Protein AF-A0A835X3J1-F1 (afdb_monomer_lite)

pLDDT: mean 87.22, std 20.48, range [29.02, 98.62]

Structure (mmCIF, N/CA/C/O backbone):
data_AF-A0A835X3J1-F1
#
_entry.id   AF-A0A835X3J1-F1
#
loop_
_atom_site.group_PDB
_atom_site.id
_atom_site.type_symbol
_atom_site.label_atom_id
_atom_site.label_alt_id
_atom_site.label_comp_id
_atom_site.label_asym_id
_atom_site.label_entity_id
_atom_site.label_seq_id
_atom_site.pdbx_PDB_ins_code
_atom_site.Cartn_x
_atom_site.Cartn_y
_atom_site.Cartn_z
_atom_site.occupancy
_atom_site.B_iso_or_equiv
_atom_site.auth_seq_id
_atom_site.auth_comp_id
_atom_site.auth_asym_id
_atom_site.auth_atom_id
_atom_site.pdbx_PDB_model_num
ATOM 1 N N . MET A 1 1 ? 34.468 -51.144 -50.909 1.00 39.88 1 MET A N 1
ATOM 2 C CA . MET A 1 1 ? 34.520 -50.525 -49.568 1.00 39.88 1 MET A CA 1
ATOM 3 C C . MET A 1 1 ? 35.035 -49.103 -49.750 1.00 39.88 1 MET A C 1
ATOM 5 O O . MET A 1 1 ? 36.221 -48.922 -49.965 1.00 39.88 1 MET A O 1
ATOM 9 N N . CYS A 1 2 ? 34.130 -48.124 -49.817 1.00 29.02 2 CYS A N 1
ATOM 10 C CA . CYS A 1 2 ? 34.450 -46.713 -50.052 1.00 29.02 2 CYS A CA 1
ATOM 11 C C . CYS A 1 2 ? 33.830 -45.917 -48.900 1.00 29.02 2 CYS A C 1
ATOM 13 O O . CYS A 1 2 ? 32.610 -45.913 -48.762 1.00 29.02 2 CYS A O 1
ATOM 15 N N . ILE A 1 3 ? 34.657 -45.318 -48.042 1.00 34.81 3 ILE A N 1
ATOM 16 C CA . ILE A 1 3 ? 34.200 -44.482 -46.925 1.00 34.81 3 ILE A CA 1
ATOM 17 C C . ILE A 1 3 ? 34.429 -43.028 -47.330 1.00 34.81 3 ILE A C 1
ATOM 19 O O . ILE A 1 3 ? 35.566 -42.579 -47.459 1.00 34.81 3 ILE A O 1
ATOM 23 N N . ILE A 1 4 ? 33.336 -42.302 -47.548 1.00 36.41 4 ILE A N 1
ATOM 24 C CA . ILE A 1 4 ? 33.335 -40.865 -47.819 1.00 36.41 4 ILE A CA 1
ATOM 25 C C . ILE A 1 4 ? 33.573 -40.141 -46.484 1.00 36.41 4 ILE A C 1
ATOM 27 O O . ILE A 1 4 ? 32.755 -40.234 -45.572 1.00 36.41 4 ILE A O 1
ATOM 31 N N 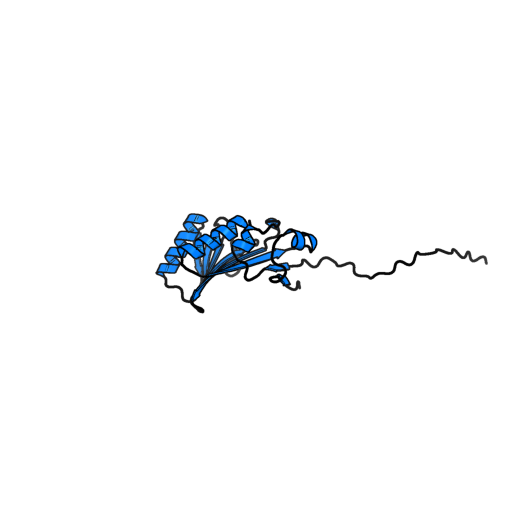. LYS A 1 5 ? 34.693 -39.417 -46.353 1.00 36.09 5 LYS A N 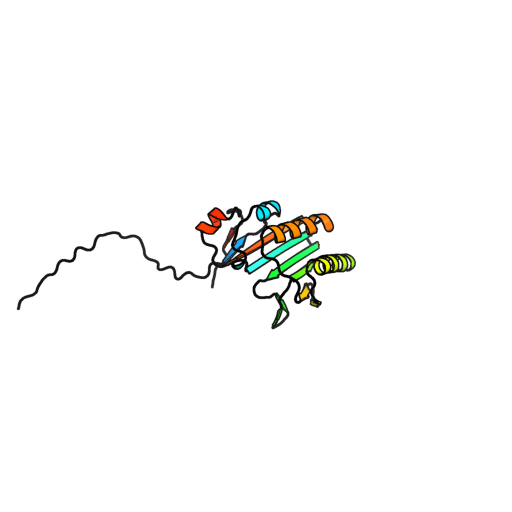1
ATOM 32 C CA . LYS A 1 5 ? 34.931 -38.468 -45.251 1.00 36.09 5 LYS A CA 1
ATOM 33 C C . LYS A 1 5 ? 34.353 -37.106 -45.633 1.00 36.09 5 LYS A C 1
ATOM 35 O O . LYS A 1 5 ? 34.946 -36.395 -46.438 1.00 36.09 5 LYS A O 1
ATOM 40 N N . ILE A 1 6 ? 33.236 -36.723 -45.023 1.00 38.34 6 ILE A N 1
ATOM 41 C CA . ILE A 1 6 ? 32.706 -35.356 -45.099 1.00 38.34 6 ILE A CA 1
ATOM 42 C C . ILE A 1 6 ? 33.327 -34.551 -43.948 1.00 38.34 6 ILE A C 1
ATOM 44 O O . ILE A 1 6 ? 33.132 -34.884 -42.782 1.00 38.34 6 ILE A O 1
ATOM 48 N N . HIS A 1 7 ? 34.102 -33.512 -44.269 1.00 35.41 7 HIS A N 1
ATOM 49 C CA . HIS A 1 7 ? 34.583 -32.524 -43.298 1.00 35.41 7 HIS A CA 1
ATOM 50 C C . HIS A 1 7 ? 33.553 -31.397 -43.174 1.00 35.41 7 HIS A C 1
ATOM 52 O O . HIS A 1 7 ? 33.463 -30.550 -44.059 1.00 35.41 7 HIS A O 1
ATOM 58 N N . TYR A 1 8 ? 32.820 -31.346 -42.062 1.00 31.52 8 TYR A N 1
ATOM 59 C CA . TYR A 1 8 ? 32.113 -30.135 -41.644 1.00 31.52 8 TYR A CA 1
ATOM 60 C C . TYR A 1 8 ? 33.009 -29.341 -40.686 1.00 31.52 8 TYR A C 1
ATOM 62 O O . TYR A 1 8 ? 33.310 -29.793 -39.583 1.00 31.52 8 TYR A O 1
ATOM 70 N N . LYS A 1 9 ? 33.448 -28.151 -41.111 1.00 36.19 9 LYS A N 1
ATOM 71 C CA . LYS A 1 9 ? 34.024 -27.137 -40.216 1.00 36.19 9 LYS A CA 1
ATOM 72 C C . LYS A 1 9 ? 32.876 -26.465 -39.463 1.00 36.19 9 LYS A C 1
ATOM 74 O O . LYS A 1 9 ? 32.104 -25.723 -40.062 1.00 36.19 9 LYS A O 1
ATOM 79 N N . ILE A 1 10 ? 32.782 -26.716 -38.162 1.00 39.28 10 ILE A N 1
ATOM 80 C CA . ILE A 1 10 ? 31.918 -25.969 -37.241 1.00 39.28 10 ILE A CA 1
ATOM 81 C C . ILE A 1 10 ? 32.717 -24.744 -36.761 1.00 39.28 10 ILE A C 1
ATOM 83 O O . ILE A 1 10 ? 33.833 -24.930 -36.266 1.00 39.28 10 ILE A O 1
ATOM 87 N N . PRO A 1 11 ? 32.216 -23.504 -36.909 1.00 33.62 11 PRO A N 1
ATOM 88 C CA . PRO A 1 11 ? 32.871 -22.341 -36.328 1.00 33.62 11 PRO A CA 1
ATOM 89 C C . PRO A 1 11 ? 32.788 -22.404 -34.797 1.00 33.62 11 PRO A C 1
ATOM 91 O O . PRO A 1 11 ? 31.716 -22.527 -34.207 1.00 33.62 11 PRO A O 1
ATOM 94 N N . GLN A 1 12 ? 33.960 -22.336 -34.171 1.00 41.88 12 GLN A N 1
ATOM 95 C CA . GLN A 1 12 ? 34.162 -22.204 -32.733 1.00 41.88 12 GLN A CA 1
ATOM 96 C C . GLN A 1 12 ? 33.688 -20.818 -32.282 1.00 41.88 12 GLN A C 1
ATOM 98 O O . GLN A 1 12 ? 34.451 -19.866 -32.360 1.00 41.88 12 GLN A O 1
ATOM 103 N N . ASN A 1 13 ? 32.446 -20.711 -31.811 1.00 36.75 13 ASN A N 1
ATOM 104 C CA . ASN A 1 13 ? 32.033 -19.654 -30.890 1.00 36.75 13 ASN A CA 1
ATOM 105 C C . ASN A 1 13 ? 31.330 -20.318 -29.708 1.00 36.75 13 ASN A C 1
ATOM 107 O O . ASN A 1 13 ? 30.140 -20.620 -29.714 1.00 36.75 13 ASN A O 1
ATOM 111 N N . PHE A 1 14 ? 32.172 -20.620 -28.731 1.00 37.09 14 PHE A N 1
ATOM 112 C CA . PHE A 1 14 ? 31.884 -21.236 -27.456 1.00 37.09 14 PHE A CA 1
ATOM 113 C C . PHE A 1 14 ? 31.691 -20.113 -26.436 1.00 37.09 14 PHE A C 1
ATOM 115 O O . PHE A 1 14 ? 32.678 -19.552 -25.979 1.00 37.09 14 PHE A O 1
ATOM 122 N N . ILE A 1 15 ? 30.448 -19.788 -26.075 1.00 41.88 15 ILE A N 1
ATOM 123 C CA . ILE A 1 15 ? 30.109 -19.308 -24.728 1.00 41.88 15 ILE A CA 1
ATOM 124 C C . ILE A 1 15 ? 28.802 -20.001 -24.330 1.00 41.88 15 ILE A C 1
ATOM 126 O O . ILE A 1 15 ? 27.816 -19.953 -25.061 1.00 41.88 15 ILE A O 1
ATOM 130 N N . SER A 1 16 ? 28.884 -20.712 -23.202 1.00 36.47 16 SER A N 1
ATOM 131 C CA . SER A 1 16 ? 27.831 -21.307 -22.364 1.00 36.47 16 SER A CA 1
ATOM 132 C C . SER A 1 16 ? 26.386 -20.970 -22.773 1.00 36.47 16 SER A C 1
ATOM 134 O O . SER A 1 16 ? 25.988 -19.814 -22.788 1.00 36.47 16 SER A O 1
ATOM 136 N N . GLY A 1 17 ? 25.515 -21.936 -23.052 1.00 34.94 17 GLY A N 1
ATOM 137 C CA . GLY A 1 17 ? 25.167 -22.959 -22.075 1.00 34.94 17 GLY A CA 1
ATOM 138 C C . GLY A 1 17 ? 24.432 -22.328 -20.892 1.00 34.94 17 GLY A C 1
ATOM 139 O O . GLY A 1 17 ? 25.049 -22.133 -19.858 1.00 34.94 17 GLY A O 1
ATOM 140 N N . ILE A 1 18 ? 23.166 -21.955 -21.088 1.00 38.38 18 ILE A N 1
ATOM 141 C CA . ILE A 1 18 ? 21.985 -22.308 -20.283 1.00 38.38 18 ILE A CA 1
ATOM 142 C C . ILE A 1 18 ? 20.799 -21.745 -21.085 1.00 38.38 18 ILE A C 1
ATOM 144 O O . ILE A 1 18 ? 20.618 -20.534 -21.187 1.00 38.38 18 ILE A O 1
ATOM 148 N N . PHE A 1 19 ? 19.981 -22.621 -21.673 1.00 36.75 19 PHE A N 1
ATOM 149 C CA . PHE A 1 19 ? 18.583 -22.272 -21.911 1.00 36.75 19 PHE A CA 1
ATOM 150 C C . PHE A 1 19 ? 18.000 -22.027 -20.516 1.00 36.75 19 PHE A C 1
ATOM 152 O O . PHE A 1 19 ? 17.692 -22.980 -19.797 1.00 36.75 19 PHE A O 1
ATOM 159 N N . VAL A 1 20 ? 17.948 -20.767 -20.074 1.00 42.09 20 VAL A N 1
ATOM 160 C CA . VAL A 1 20 ? 17.214 -20.426 -18.858 1.00 42.09 20 VAL A CA 1
ATOM 161 C C . VAL A 1 20 ? 15.765 -20.533 -19.298 1.00 42.09 20 VAL A C 1
ATOM 163 O O . VAL A 1 20 ? 15.216 -19.602 -19.876 1.00 42.09 20 VAL A O 1
ATOM 166 N N . LEU A 1 21 ? 15.157 -21.703 -19.090 1.00 37.69 21 LEU A N 1
ATOM 167 C CA . LEU A 1 21 ? 13.722 -21.772 -18.836 1.00 37.69 21 LEU A CA 1
ATOM 168 C C . LEU A 1 21 ? 13.447 -20.644 -17.845 1.00 37.69 21 LEU A C 1
ATOM 170 O O . LEU A 1 21 ? 13.951 -20.717 -16.722 1.00 37.69 21 LEU A O 1
ATOM 174 N N . SER A 1 22 ? 12.794 -19.565 -18.288 1.00 44.81 22 SER A N 1
ATOM 175 C CA . SER A 1 22 ? 12.563 -18.392 -17.454 1.00 44.81 22 SER A CA 1
ATOM 176 C C . SER A 1 22 ? 11.725 -18.844 -16.266 1.00 44.81 22 SER A C 1
ATOM 178 O O . SER A 1 22 ? 10.507 -18.995 -16.354 1.00 44.81 22 SER A O 1
ATOM 180 N N . ARG A 1 23 ? 12.392 -19.140 -15.150 1.00 53.34 23 ARG A N 1
ATOM 181 C CA . ARG A 1 23 ? 11.731 -19.211 -13.858 1.00 53.34 23 ARG A CA 1
ATOM 182 C C . ARG A 1 23 ? 11.095 -17.843 -13.682 1.00 53.34 23 ARG A C 1
ATOM 184 O O . ARG A 1 23 ? 11.821 -16.856 -13.773 1.00 53.34 23 ARG A O 1
ATOM 191 N N . VAL A 1 24 ? 9.779 -17.807 -13.486 1.00 55.69 24 VAL A N 1
ATOM 192 C CA . VAL A 1 24 ? 9.028 -16.578 -13.202 1.00 55.69 24 VAL A CA 1
ATOM 193 C C . VAL A 1 24 ? 9.752 -15.860 -12.069 1.00 55.69 24 VAL A C 1
ATOM 195 O O . VAL A 1 24 ? 9.762 -16.329 -10.925 1.00 55.69 24 VAL A O 1
ATOM 198 N N . SER A 1 25 ? 10.476 -14.796 -12.404 1.00 78.69 25 SER A N 1
ATOM 199 C CA . SER A 1 25 ? 11.364 -14.128 -11.461 1.00 78.69 25 SER A CA 1
ATOM 200 C C . SER A 1 25 ? 10.561 -13.043 -10.772 1.00 78.69 25 SER A C 1
ATOM 202 O O . SER A 1 25 ? 10.111 -12.101 -11.424 1.00 78.69 25 SER A O 1
ATOM 204 N N . ARG A 1 26 ? 10.365 -13.184 -9.461 1.00 89.50 26 ARG A N 1
ATOM 205 C CA . ARG A 1 26 ? 9.703 -12.167 -8.646 1.00 89.50 26 ARG A CA 1
ATOM 206 C C . ARG A 1 26 ? 10.750 -11.287 -7.990 1.00 89.50 26 ARG A C 1
ATOM 208 O O . ARG A 1 26 ? 11.714 -11.784 -7.402 1.00 89.50 26 ARG A O 1
ATOM 215 N N . LEU A 1 27 ? 10.545 -9.984 -8.086 1.00 92.06 27 LEU A N 1
ATOM 216 C CA . LEU A 1 27 ? 11.390 -8.986 -7.448 1.00 92.06 27 LEU A CA 1
ATOM 217 C C . LEU A 1 27 ? 10.535 -8.156 -6.513 1.00 92.06 27 LEU A C 1
ATOM 219 O O . LEU A 1 27 ? 9.419 -7.775 -6.862 1.00 92.06 27 LEU A O 1
ATOM 223 N N . ARG A 1 28 ? 11.072 -7.865 -5.333 1.00 95.44 28 ARG A N 1
ATOM 224 C CA . ARG A 1 28 ? 10.454 -6.932 -4.405 1.00 95.44 28 ARG A CA 1
ATOM 225 C C . ARG A 1 28 ? 11.348 -5.729 -4.216 1.00 95.44 28 ARG A C 1
ATOM 227 O O . ARG A 1 28 ? 12.509 -5.871 -3.848 1.00 95.44 28 ARG A O 1
ATOM 234 N N . TYR A 1 29 ? 10.773 -4.557 -4.408 1.00 96.44 29 TYR A N 1
ATOM 235 C CA . TYR A 1 29 ? 11.338 -3.317 -3.918 1.00 96.44 29 TYR A CA 1
ATOM 236 C C . TYR A 1 29 ? 10.804 -3.060 -2.510 1.00 96.44 29 TYR A C 1
ATOM 238 O O . TYR A 1 29 ? 9.617 -3.264 -2.254 1.00 96.44 29 TYR A O 1
ATOM 246 N N . TRP A 1 30 ? 11.675 -2.677 -1.582 1.00 95.06 30 TRP A N 1
ATOM 247 C CA . TRP A 1 30 ? 11.345 -2.488 -0.163 1.00 95.06 30 TRP A CA 1
ATOM 248 C C . TRP A 1 30 ? 11.852 -1.135 0.331 1.00 95.06 30 TRP A C 1
ATOM 250 O O . TRP A 1 30 ? 12.794 -0.598 -0.243 1.00 95.06 30 TRP A O 1
ATOM 260 N N . GLN A 1 31 ? 11.239 -0.588 1.387 1.00 95.44 31 GLN A N 1
ATOM 261 C CA . GLN A 1 31 ? 11.582 0.736 1.934 1.00 95.44 31 GLN A CA 1
ATOM 262 C C . GLN A 1 31 ? 11.563 1.844 0.874 1.00 95.44 31 GLN A C 1
ATOM 264 O O . GLN A 1 31 ? 12.397 2.752 0.884 1.00 95.44 31 GLN A O 1
ATOM 269 N N . LEU A 1 32 ? 10.650 1.748 -0.092 1.00 97.25 32 LEU A N 1
ATOM 270 C CA . LEU A 1 32 ? 10.452 2.804 -1.075 1.00 97.25 32 LEU A CA 1
ATOM 271 C C . LEU A 1 32 ? 9.823 4.024 -0.391 1.00 97.25 32 LEU A C 1
ATOM 273 O O . LEU A 1 32 ? 8.970 3.877 0.485 1.00 97.25 32 LEU A O 1
ATOM 277 N N . THR A 1 33 ? 10.221 5.223 -0.808 1.00 96.62 33 THR A N 1
ATOM 278 C CA . THR A 1 33 ? 9.543 6.464 -0.404 1.00 96.62 33 THR A CA 1
ATOM 279 C C . THR A 1 33 ? 8.477 6.861 -1.432 1.00 96.62 33 THR A C 1
ATOM 281 O O . THR A 1 33 ? 8.575 6.466 -2.602 1.00 96.62 33 THR A O 1
ATOM 284 N N . PRO A 1 34 ? 7.470 7.671 -1.053 1.00 96.31 34 PRO A N 1
ATOM 285 C CA . PRO A 1 34 ? 6.493 8.194 -2.013 1.00 96.31 34 PRO A CA 1
ATOM 286 C C . PRO A 1 34 ? 7.150 8.946 -3.187 1.00 96.31 34 PRO A C 1
ATOM 288 O O . PRO A 1 34 ? 6.736 8.795 -4.338 1.00 96.31 34 PRO A O 1
ATOM 291 N N . ASP A 1 35 ? 8.232 9.684 -2.923 1.00 96.12 35 ASP A N 1
ATOM 292 C CA . ASP A 1 35 ? 8.996 10.423 -3.938 1.00 96.12 35 ASP A CA 1
ATOM 293 C C . ASP A 1 35 ? 9.718 9.517 -4.941 1.00 96.12 35 ASP A C 1
ATOM 295 O O . ASP A 1 35 ? 9.817 9.850 -6.126 1.00 96.12 35 ASP A O 1
ATOM 299 N N . GLU A 1 36 ? 10.262 8.388 -4.479 1.00 96.69 36 GLU A N 1
ATOM 300 C CA . GLU A 1 36 ? 10.866 7.384 -5.358 1.00 96.69 36 GLU A CA 1
ATOM 301 C C . GLU A 1 36 ? 9.796 6.741 -6.240 1.00 96.69 36 GLU A C 1
ATOM 303 O O . GLU A 1 36 ? 9.991 6.607 -7.448 1.00 96.69 36 GLU A O 1
ATOM 308 N N . LEU A 1 37 ? 8.643 6.396 -5.658 1.00 96.19 37 LEU A N 1
ATOM 309 C CA . LEU A 1 37 ? 7.566 5.738 -6.387 1.00 96.19 37 LEU A CA 1
ATOM 310 C C . LEU A 1 37 ? 6.893 6.670 -7.406 1.00 96.19 37 LEU A C 1
ATOM 312 O O . LEU A 1 37 ? 6.589 6.232 -8.507 1.00 96.19 37 LEU A O 1
ATOM 316 N N . THR A 1 38 ? 6.753 7.965 -7.115 1.00 96.44 38 THR A N 1
ATOM 317 C CA . THR A 1 38 ? 6.211 8.959 -8.069 1.00 96.44 38 THR A CA 1
ATOM 318 C C . THR A 1 38 ? 7.052 9.071 -9.348 1.00 96.44 38 THR A C 1
ATOM 320 O O . THR A 1 38 ? 6.549 9.405 -10.418 1.00 96.44 38 THR A O 1
ATOM 323 N N . LYS A 1 39 ? 8.356 8.785 -9.261 1.00 96.44 39 LYS A N 1
ATOM 324 C CA . LYS A 1 39 ? 9.278 8.799 -10.410 1.00 96.44 39 LYS A CA 1
ATOM 325 C C . LYS A 1 39 ? 9.345 7.447 -11.121 1.00 96.44 39 LYS A C 1
ATOM 327 O O . LYS A 1 39 ? 9.933 7.362 -12.204 1.00 96.44 39 LYS A O 1
ATOM 332 N N . ALA A 1 40 ? 8.788 6.402 -10.512 1.00 96.94 40 ALA A N 1
ATOM 333 C CA . ALA A 1 40 ? 8.883 5.044 -11.006 1.00 96.94 40 ALA A CA 1
ATOM 334 C C . ALA A 1 40 ? 7.996 4.821 -12.235 1.00 96.94 40 ALA A C 1
ATOM 336 O O . ALA A 1 40 ? 6.901 5.365 -12.358 1.00 96.94 40 ALA A O 1
ATOM 337 N N . THR A 1 41 ? 8.467 3.976 -13.145 1.00 96.69 41 THR A N 1
ATOM 338 C CA . THR A 1 41 ? 7.721 3.525 -14.322 1.00 96.69 41 THR A CA 1
ATOM 339 C C . THR A 1 41 ? 7.794 2.007 -14.403 1.00 96.69 41 THR A C 1
ATOM 341 O O . THR A 1 41 ? 8.871 1.422 -14.373 1.00 96.69 41 THR A O 1
ATOM 344 N N . TYR A 1 42 ? 6.641 1.355 -14.485 1.00 96.81 42 TYR A N 1
ATOM 345 C CA . TYR A 1 42 ? 6.528 -0.091 -14.646 1.00 96.81 42 TYR A CA 1
ATOM 346 C C . TYR A 1 42 ? 5.165 -0.437 -15.251 1.00 96.81 42 TYR A C 1
ATOM 348 O O . TYR A 1 42 ? 4.224 0.357 -15.189 1.00 96.81 42 TYR A O 1
ATOM 356 N N . ASP A 1 43 ? 5.047 -1.635 -15.820 1.00 96.81 43 ASP A N 1
ATOM 357 C CA . ASP A 1 43 ? 3.756 -2.166 -16.252 1.00 96.81 43 ASP A CA 1
ATOM 358 C C . ASP A 1 43 ? 2.918 -2.564 -15.029 1.00 96.81 43 ASP A C 1
ATOM 360 O O . ASP A 1 43 ? 3.288 -3.450 -14.255 1.00 96.81 43 ASP A O 1
ATOM 364 N N . VAL A 1 44 ? 1.758 -1.928 -14.863 1.00 97.06 44 VAL A N 1
ATOM 365 C CA . VAL A 1 44 ? 0.823 -2.203 -13.762 1.00 97.06 44 VAL A CA 1
ATOM 366 C C . VAL A 1 44 ? 0.303 -3.644 -13.764 1.00 97.06 44 VAL A C 1
ATOM 368 O O . VAL A 1 44 ? -0.102 -4.153 -12.721 1.00 97.06 44 VAL A O 1
ATOM 371 N N . ASN A 1 45 ? 0.336 -4.333 -14.910 1.00 96.38 45 ASN A N 1
ATOM 372 C CA . ASN A 1 45 ? -0.046 -5.744 -15.017 1.00 96.38 45 ASN A CA 1
ATOM 373 C C . ASN A 1 45 ? 1.004 -6.690 -14.422 1.00 96.38 45 ASN A C 1
ATOM 375 O O . ASN A 1 45 ? 0.710 -7.858 -14.164 1.00 96.38 45 ASN A O 1
ATOM 379 N N . LYS A 1 46 ? 2.220 -6.191 -14.183 1.00 96.12 46 LYS A N 1
ATOM 380 C CA . LYS A 1 46 ? 3.285 -6.936 -13.511 1.00 96.12 46 LYS A CA 1
ATOM 381 C C . LYS A 1 46 ? 3.258 -6.775 -11.995 1.00 96.12 46 LYS A C 1
ATOM 383 O O . LYS A 1 46 ? 3.973 -7.502 -11.314 1.00 96.12 46 LYS A O 1
ATOM 388 N N . VAL A 1 47 ? 2.445 -5.874 -11.443 1.00 97.31 47 VAL A N 1
ATOM 389 C CA . VAL A 1 47 ? 2.320 -5.719 -9.987 1.00 97.31 47 VAL A CA 1
ATOM 390 C C . VAL A 1 47 ? 1.588 -6.920 -9.401 1.00 97.31 47 VAL A C 1
ATOM 392 O O . VAL A 1 47 ? 0.452 -7.206 -9.772 1.00 97.31 47 VAL A O 1
ATOM 395 N N . LEU A 1 48 ? 2.238 -7.606 -8.463 1.00 96.75 48 LEU A N 1
ATOM 396 C CA . LEU A 1 48 ? 1.653 -8.697 -7.689 1.00 96.75 48 LEU A CA 1
ATOM 397 C C . LEU A 1 48 ? 1.068 -8.198 -6.372 1.00 96.75 48 LEU A C 1
ATOM 399 O O . LEU A 1 48 ? -0.043 -8.578 -6.005 1.00 96.75 48 LEU A O 1
ATOM 403 N N . VAL A 1 49 ? 1.834 -7.376 -5.656 1.00 97.12 49 VAL A N 1
ATOM 404 C CA . VAL A 1 49 ? 1.476 -6.844 -4.340 1.00 97.12 49 VAL A CA 1
ATOM 405 C C . VAL A 1 49 ? 2.097 -5.466 -4.186 1.00 97.12 49 VAL A C 1
ATOM 407 O O . VAL A 1 49 ? 3.244 -5.261 -4.581 1.00 97.12 49 VAL A O 1
ATOM 410 N N . TRP A 1 50 ? 1.375 -4.550 -3.557 1.00 98.31 50 TRP A N 1
ATOM 411 C CA . TRP A 1 50 ? 1.996 -3.404 -2.904 1.00 98.31 50 TRP A CA 1
ATOM 412 C C . TRP A 1 50 ? 1.552 -3.317 -1.450 1.00 98.31 50 TRP A C 1
ATOM 414 O O . TRP A 1 50 ? 0.473 -3.785 -1.078 1.00 98.31 50 TRP A O 1
ATOM 424 N N . GLU A 1 51 ? 2.416 -2.720 -0.641 1.00 98.25 51 GLU A N 1
ATOM 425 C CA . GLU A 1 51 ? 2.217 -2.467 0.780 1.00 98.25 51 GLU A CA 1
ATOM 426 C C . GLU A 1 51 ? 2.589 -1.019 1.081 1.00 98.25 51 GLU A C 1
ATOM 428 O O . GLU A 1 51 ? 3.640 -0.546 0.645 1.00 98.25 51 GLU A O 1
ATOM 433 N N . ILE A 1 52 ? 1.754 -0.343 1.864 1.00 98.62 52 ILE A N 1
ATOM 434 C CA . ILE A 1 52 ? 2.065 0.944 2.485 1.00 98.62 52 ILE A CA 1
ATOM 435 C C . ILE A 1 52 ? 2.068 0.726 3.989 1.00 98.62 52 ILE A C 1
ATOM 437 O O . ILE A 1 52 ? 1.002 0.626 4.599 1.00 98.62 52 ILE A O 1
ATOM 441 N N . LYS A 1 53 ? 3.253 0.621 4.589 1.00 98.19 53 LYS A N 1
ATOM 442 C CA . LYS A 1 53 ? 3.402 0.480 6.034 1.00 98.19 53 LYS A CA 1
ATOM 443 C C . LYS A 1 53 ? 3.488 1.856 6.676 1.00 98.19 53 LYS A C 1
ATOM 445 O O . LYS A 1 53 ? 4.434 2.597 6.440 1.00 98.19 53 LYS A O 1
ATOM 450 N N . CYS A 1 54 ? 2.529 2.151 7.536 1.00 98.25 54 CYS A N 1
ATOM 451 C CA . CYS A 1 54 ? 2.388 3.380 8.296 1.00 98.25 54 CYS A CA 1
ATOM 452 C C . CYS A 1 54 ? 2.770 3.133 9.760 1.00 98.25 54 CYS A C 1
ATOM 454 O O . CYS A 1 54 ? 2.053 2.446 10.488 1.00 98.25 54 CYS A O 1
ATOM 456 N N . THR A 1 55 ? 3.899 3.683 10.201 1.00 97.56 55 THR A N 1
ATOM 457 C CA . THR A 1 55 ? 4.430 3.498 11.559 1.00 97.56 55 THR A CA 1
ATOM 458 C C . THR A 1 55 ? 4.292 4.790 12.357 1.00 97.56 55 THR A C 1
ATOM 460 O O . THR A 1 55 ? 4.788 5.836 11.952 1.00 97.56 55 THR A O 1
ATOM 463 N N . LYS A 1 56 ? 3.631 4.726 13.514 1.00 93.69 56 LYS A N 1
ATOM 464 C CA . LYS A 1 56 ? 3.477 5.872 14.426 1.00 93.69 56 LYS A CA 1
ATOM 465 C C . LYS A 1 56 ? 4.526 5.843 15.532 1.00 93.69 56 LYS A C 1
ATOM 467 O O . LYS A 1 56 ? 5.126 6.859 15.870 1.00 93.69 56 LYS A O 1
ATOM 472 N N . LYS A 1 57 ? 4.760 4.649 16.080 1.00 90.12 57 LYS A N 1
ATOM 473 C CA . LYS A 1 57 ? 5.830 4.303 17.031 1.00 90.12 57 LYS A CA 1
ATOM 474 C C . LYS A 1 57 ? 6.288 2.881 16.722 1.00 90.12 57 LYS A C 1
ATOM 476 O O . LYS A 1 57 ? 5.567 2.153 16.052 1.00 90.12 57 LYS A O 1
ATOM 481 N N . GLU A 1 58 ? 7.442 2.453 17.231 1.00 81.88 58 GLU A N 1
ATOM 482 C CA . GLU A 1 58 ? 8.058 1.159 16.869 1.00 81.88 58 GLU A CA 1
ATOM 483 C C . GLU A 1 58 ? 7.081 -0.034 16.844 1.00 81.88 58 GLU A C 1
ATOM 485 O O . GLU A 1 58 ? 7.087 -0.817 15.896 1.00 81.88 58 GLU A O 1
ATOM 490 N N . ALA A 1 59 ? 6.210 -0.151 17.851 1.00 90.25 59 ALA A N 1
ATOM 491 C CA . ALA A 1 59 ? 5.228 -1.232 17.963 1.00 90.25 59 ALA A CA 1
ATOM 492 C C . ALA A 1 59 ? 3.785 -0.820 17.603 1.00 90.25 59 ALA A C 1
ATOM 494 O O . ALA A 1 59 ? 2.879 -1.631 17.778 1.00 90.25 59 ALA A O 1
ATOM 495 N N . GLU A 1 60 ? 3.556 0.406 17.133 1.00 95.88 60 GLU A N 1
ATOM 496 C CA . GLU A 1 60 ? 2.239 0.965 16.797 1.00 95.88 60 GLU A CA 1
ATOM 497 C C . GLU A 1 60 ? 2.219 1.302 15.301 1.00 95.88 60 GLU A C 1
ATOM 499 O O . GLU A 1 60 ? 2.804 2.300 14.865 1.00 95.88 60 GLU A O 1
ATOM 504 N N . PHE A 1 61 ? 1.598 0.433 14.501 1.00 97.31 61 PHE A N 1
ATOM 505 C CA . PHE A 1 61 ? 1.571 0.575 13.046 1.00 97.31 61 PHE A CA 1
ATOM 506 C C . PHE A 1 61 ? 0.303 -0.009 12.426 1.00 97.31 61 PHE A C 1
ATOM 508 O O . PHE A 1 61 ? -0.343 -0.895 12.989 1.00 97.31 61 PHE A O 1
ATOM 515 N N . PHE A 1 62 ? 0.007 0.438 11.211 1.00 98.31 62 PHE A N 1
ATOM 516 C CA . PHE A 1 62 ? -0.883 -0.254 10.290 1.00 98.31 62 PHE A CA 1
ATOM 517 C C . PHE A 1 62 ? -0.226 -0.351 8.914 1.00 98.31 62 PHE A C 1
ATOM 519 O O . PHE A 1 62 ? 0.631 0.455 8.573 1.00 98.31 62 PHE A O 1
ATOM 526 N N . ALA A 1 63 ? -0.576 -1.358 8.127 1.00 98.31 63 ALA A N 1
ATOM 527 C CA . ALA A 1 63 ? -0.049 -1.551 6.787 1.00 98.31 63 ALA A CA 1
ATOM 528 C C . ALA A 1 63 ? -1.194 -1.868 5.835 1.00 98.31 63 ALA A C 1
ATOM 530 O O . ALA A 1 63 ? -1.946 -2.809 6.080 1.00 98.31 63 ALA A O 1
ATOM 531 N N . VAL A 1 64 ? -1.340 -1.066 4.782 1.00 98.62 64 VAL A N 1
ATOM 532 C CA . VAL A 1 64 ? -2.366 -1.237 3.748 1.00 98.62 64 VAL A CA 1
ATOM 533 C C . VAL A 1 64 ? -1.790 -2.077 2.618 1.00 98.62 64 VAL A C 1
ATOM 535 O O . VAL A 1 64 ? -0.696 -1.792 2.139 1.00 98.62 64 VAL A O 1
ATOM 538 N N . PHE A 1 65 ? -2.537 -3.080 2.175 1.00 98.31 65 PHE A N 1
ATOM 539 C CA . PHE A 1 65 ? -2.145 -4.021 1.138 1.00 98.31 65 PHE A CA 1
ATOM 540 C C . PHE A 1 65 ? -3.177 -4.088 0.019 1.00 98.31 65 PHE A C 1
ATOM 542 O O . PHE A 1 65 ? -4.387 -4.061 0.259 1.00 98.31 65 PHE A O 1
ATOM 549 N N . CYS A 1 66 ? -2.679 -4.320 -1.189 1.00 98.12 66 CYS A N 1
ATOM 550 C CA . CYS A 1 66 ? -3.466 -4.792 -2.319 1.00 98.12 66 CYS A CA 1
ATOM 551 C C . CYS A 1 66 ? -2.741 -5.969 -2.969 1.00 98.12 66 CYS A C 1
ATOM 553 O O . CYS A 1 66 ? -1.545 -5.883 -3.256 1.00 98.12 66 CYS A O 1
ATOM 555 N N . TYR A 1 67 ? -3.469 -7.057 -3.208 1.00 97.38 67 TYR A N 1
ATOM 556 C CA . TYR A 1 67 ? -2.944 -8.275 -3.815 1.00 97.38 67 TYR A CA 1
ATOM 557 C C . TYR A 1 67 ? -3.636 -8.494 -5.153 1.00 97.38 67 TYR A C 1
ATOM 559 O O . TYR A 1 67 ? -4.846 -8.677 -5.195 1.00 97.38 67 TYR A O 1
ATOM 567 N N . LYS A 1 68 ? -2.870 -8.551 -6.244 1.00 95.88 68 LYS A N 1
ATOM 568 C CA . LYS A 1 68 ? -3.409 -8.732 -7.602 1.00 95.88 68 LYS A CA 1
ATOM 569 C C . LYS A 1 68 ? -4.221 -10.015 -7.774 1.00 95.88 68 LYS A C 1
ATOM 571 O O . LYS A 1 68 ? -5.148 -10.056 -8.571 1.00 95.88 68 LYS A O 1
ATOM 576 N N . ASN A 1 69 ? -3.856 -11.056 -7.027 1.00 94.69 69 ASN A N 1
ATOM 577 C CA . ASN A 1 69 ? -4.502 -12.369 -7.062 1.00 94.69 69 ASN A CA 1
ATOM 578 C C . ASN A 1 69 ? -5.460 -12.585 -5.871 1.00 94.69 69 ASN A C 1
ATOM 580 O O . ASN A 1 69 ? -5.730 -13.727 -5.492 1.00 94.69 69 ASN A O 1
ATOM 584 N N . GLY A 1 70 ? -5.933 -11.494 -5.267 1.00 95.56 70 GLY A N 1
ATOM 585 C CA . GLY A 1 70 ? -6.844 -11.495 -4.131 1.00 95.56 70 GLY A CA 1
ATOM 586 C C . GLY A 1 70 ? -6.153 -11.646 -2.774 1.00 95.56 70 GLY A C 1
ATOM 587 O O . GLY A 1 70 ? -5.082 -12.241 -2.627 1.00 95.56 70 GLY A O 1
ATOM 588 N N . ILE A 1 71 ? -6.799 -11.097 -1.749 1.00 95.06 71 ILE A N 1
ATOM 589 C CA . ILE A 1 71 ? -6.356 -11.143 -0.358 1.00 95.06 71 ILE A CA 1
ATOM 590 C C . ILE A 1 71 ? -6.836 -12.456 0.277 1.00 95.06 71 ILE A C 1
ATOM 592 O O . ILE A 1 71 ? -8.030 -12.764 0.210 1.00 95.06 71 ILE A O 1
ATOM 596 N N . PRO A 1 72 ? -5.964 -13.224 0.952 1.00 93.50 72 PRO A N 1
ATOM 597 C CA . PRO A 1 72 ? -6.387 -14.404 1.697 1.00 93.50 72 PRO A CA 1
ATOM 598 C C . PRO A 1 72 ? -7.335 -14.055 2.855 1.00 93.50 72 PRO A C 1
ATOM 600 O O . PRO A 1 72 ? -6.952 -13.388 3.819 1.00 93.50 72 PRO A O 1
ATOM 603 N N . LEU A 1 73 ? -8.557 -14.586 2.803 1.00 91.69 73 LEU A N 1
ATOM 604 C CA . LEU A 1 73 ? -9.567 -14.515 3.857 1.00 91.69 73 LEU A CA 1
ATOM 605 C C . LEU A 1 73 ? -9.964 -15.941 4.270 1.00 91.69 73 LEU A C 1
ATOM 607 O O . LEU A 1 73 ? -10.949 -16.513 3.810 1.00 91.69 73 LEU A O 1
ATOM 611 N N . GLY A 1 74 ? -9.165 -16.549 5.152 1.00 88.62 74 GLY A N 1
ATOM 612 C CA . GLY A 1 74 ? -9.338 -17.961 5.514 1.00 88.62 74 GLY A CA 1
ATOM 613 C C . GLY A 1 74 ? -8.910 -18.893 4.379 1.00 88.62 74 GLY A C 1
ATOM 614 O O . GLY A 1 74 ? -7.752 -18.854 3.979 1.00 88.62 74 GLY A O 1
ATOM 615 N N . TYR A 1 75 ? -9.828 -19.734 3.893 1.00 90.19 75 TYR A N 1
ATOM 616 C CA . TYR A 1 75 ? -9.578 -20.682 2.794 1.00 90.19 75 TYR A CA 1
ATOM 617 C C . TYR A 1 75 ? -9.945 -20.130 1.409 1.00 90.19 75 TYR A C 1
ATOM 619 O O . TYR A 1 75 ? -9.797 -20.831 0.412 1.00 90.19 75 TYR A O 1
ATOM 627 N N . THR A 1 76 ? -10.439 -18.894 1.345 1.00 93.44 76 THR A N 1
ATOM 628 C CA . THR A 1 76 ? -10.827 -18.212 0.106 1.00 93.44 76 THR A CA 1
ATOM 629 C C . THR A 1 76 ? -9.988 -16.959 -0.096 1.00 93.44 76 THR A C 1
ATOM 631 O O . THR A 1 76 ? -9.457 -16.405 0.868 1.00 93.44 76 THR A O 1
ATOM 634 N N . THR A 1 77 ? -9.901 -16.482 -1.332 1.00 95.50 77 THR A N 1
ATOM 635 C CA . THR A 1 77 ? -9.385 -15.147 -1.650 1.00 95.50 77 THR A CA 1
ATOM 636 C C . THR A 1 77 ? -10.541 -14.200 -1.949 1.00 95.50 77 THR A C 1
ATOM 638 O O . THR A 1 77 ? -11.606 -14.629 -2.396 1.00 95.50 77 THR A O 1
ATOM 641 N N . VAL A 1 78 ? -10.345 -12.920 -1.652 1.00 96.38 78 VAL A N 1
ATOM 642 C CA . VAL A 1 78 ? -11.296 -11.847 -1.958 1.00 96.38 78 VAL A CA 1
ATOM 643 C C . VAL A 1 78 ? -10.572 -10.693 -2.635 1.00 96.38 78 VAL A C 1
ATOM 645 O O . VAL A 1 78 ? -9.441 -10.383 -2.264 1.00 96.38 78 VAL A O 1
ATOM 648 N N . ASP A 1 79 ? -11.227 -10.054 -3.595 1.00 97.69 79 ASP A N 1
ATOM 649 C CA . ASP A 1 79 ? -10.707 -8.849 -4.243 1.00 97.69 79 ASP A CA 1
ATOM 650 C C . ASP A 1 79 ? -10.900 -7.628 -3.332 1.00 97.69 79 ASP A C 1
ATOM 652 O O . ASP A 1 79 ? -11.816 -7.588 -2.498 1.00 97.69 79 ASP A O 1
ATOM 656 N N . GLY A 1 80 ? -10.049 -6.621 -3.507 1.00 97.88 80 GLY A N 1
ATOM 657 C CA . GLY A 1 80 ? -10.069 -5.363 -2.770 1.00 97.88 80 GLY A CA 1
ATOM 658 C C . GLY A 1 80 ? -8.771 -5.079 -2.019 1.00 97.88 80 GLY A C 1
ATOM 659 O O . GLY A 1 80 ? -7.713 -5.641 -2.305 1.00 97.88 80 GLY A O 1
ATOM 660 N N . ILE A 1 81 ? -8.856 -4.181 -1.037 1.00 98.38 81 ILE A N 1
ATOM 661 C CA . ILE A 1 81 ? -7.742 -3.831 -0.153 1.00 98.38 81 ILE A CA 1
ATOM 662 C C . ILE A 1 81 ? -7.989 -4.348 1.261 1.00 98.38 81 ILE A C 1
ATOM 664 O O . ILE A 1 81 ? -9.124 -4.482 1.723 1.00 98.38 81 ILE A O 1
ATOM 668 N N . ALA A 1 82 ? -6.904 -4.628 1.969 1.00 98.25 82 ALA A N 1
ATOM 669 C CA . ALA A 1 82 ? -6.934 -4.921 3.392 1.00 98.25 82 ALA A CA 1
ATOM 670 C C . ALA A 1 82 ? -5.886 -4.078 4.097 1.00 98.25 82 ALA A C 1
ATOM 672 O O . ALA A 1 82 ? -4.885 -3.701 3.494 1.00 98.25 82 ALA A O 1
ATOM 673 N N . TYR A 1 83 ? -6.082 -3.819 5.381 1.00 98.25 83 TYR A N 1
ATOM 674 C CA . TYR A 1 83 ? -5.013 -3.304 6.212 1.00 98.25 83 TYR A CA 1
ATOM 675 C C . TYR A 1 83 ? -4.866 -4.120 7.483 1.00 98.25 83 TYR A C 1
ATOM 677 O O . TYR A 1 83 ? -5.835 -4.603 8.073 1.00 98.25 83 TYR A O 1
ATOM 685 N N . TYR A 1 84 ? -3.614 -4.344 7.855 1.00 97.50 84 TYR A N 1
ATOM 686 C CA . TYR A 1 84 ? -3.237 -5.091 9.046 1.00 97.50 84 TYR A CA 1
ATOM 687 C C . TYR A 1 84 ? -2.723 -4.078 10.051 1.00 97.50 84 TYR A C 1
ATOM 689 O O . TYR A 1 84 ? -2.071 -3.114 9.658 1.00 97.50 84 TYR A O 1
ATOM 697 N N . TYR A 1 85 ? -3.002 -4.268 11.331 1.00 97.75 85 TYR A N 1
ATOM 698 C CA . TYR A 1 85 ? -2.615 -3.297 12.348 1.00 97.75 85 TYR A CA 1
ATOM 699 C C . TYR A 1 85 ? -2.044 -3.976 13.583 1.00 97.75 85 TYR A C 1
ATOM 701 O O . TYR A 1 85 ? -2.251 -5.164 13.828 1.00 97.75 85 TYR A O 1
ATOM 709 N N . ASN A 1 86 ? -1.301 -3.201 14.362 1.00 97.69 86 ASN A N 1
ATOM 710 C CA . ASN A 1 86 ? -0.734 -3.628 15.625 1.00 97.69 86 ASN A CA 1
ATOM 711 C C . ASN A 1 86 ? -0.763 -2.465 16.617 1.00 97.69 86 ASN A C 1
ATOM 713 O O . ASN A 1 86 ? -0.231 -1.396 16.324 1.00 97.69 86 ASN A O 1
ATOM 717 N N . ASN A 1 87 ? -1.365 -2.691 17.789 1.00 95.75 87 ASN A N 1
ATOM 718 C CA . ASN A 1 87 ? -1.465 -1.723 18.890 1.00 95.75 87 ASN A CA 1
ATOM 719 C C . ASN A 1 87 ? -2.062 -0.349 18.518 1.00 95.75 87 ASN A C 1
ATOM 721 O O . ASN A 1 87 ? -1.758 0.643 19.175 1.00 95.75 87 ASN A O 1
ATOM 725 N N . ILE A 1 88 ? -2.912 -0.284 17.491 1.00 95.94 88 ILE A N 1
ATOM 726 C CA . ILE A 1 88 ? -3.635 0.938 17.117 1.00 95.94 88 ILE A CA 1
ATOM 727 C C . ILE A 1 88 ? -4.932 1.028 17.945 1.00 95.94 88 ILE A C 1
ATOM 729 O O . ILE A 1 88 ? -5.658 0.032 18.016 1.00 95.94 88 ILE A O 1
ATOM 733 N N . PRO A 1 89 ? -5.242 2.178 18.575 1.00 94.62 89 PRO A N 1
ATOM 734 C CA . PRO A 1 89 ? -6.505 2.380 19.282 1.00 94.62 89 PRO A CA 1
ATOM 735 C C . PRO A 1 89 ? -7.732 2.243 18.367 1.00 94.62 89 PRO A C 1
ATOM 737 O O . PRO A 1 89 ? -7.704 2.683 17.223 1.00 94.62 89 PRO A O 1
ATOM 740 N N . GLU A 1 90 ? -8.841 1.723 18.896 1.00 94.81 90 GLU A N 1
ATOM 741 C CA . GLU A 1 90 ? -10.077 1.464 18.132 1.00 94.81 90 GLU A CA 1
ATOM 742 C C . GLU A 1 90 ? -10.610 2.700 17.388 1.00 94.81 90 GLU A C 1
ATOM 744 O O . GLU A 1 90 ? -10.903 2.625 16.200 1.00 94.81 90 GLU A O 1
ATOM 749 N N . HIS A 1 91 ? -10.625 3.869 18.036 1.00 96.19 91 HIS A N 1
ATOM 750 C CA . HIS A 1 91 ? -11.064 5.110 17.387 1.00 96.19 91 HIS A CA 1
ATOM 751 C C . HIS A 1 91 ? -10.205 5.495 16.167 1.00 96.19 91 HIS A C 1
ATOM 753 O O . HIS A 1 91 ? -10.726 6.034 15.196 1.00 96.19 91 HIS A O 1
ATOM 759 N N . GLU A 1 92 ? -8.901 5.195 16.180 1.00 96.19 92 GLU A N 1
ATOM 760 C CA . GLU A 1 92 ? -8.031 5.427 15.022 1.00 96.19 92 GLU A CA 1
ATOM 761 C C . GLU A 1 92 ? -8.287 4.384 13.925 1.00 96.19 92 GLU A C 1
ATOM 763 O O . GLU A 1 92 ? -8.246 4.719 12.743 1.00 96.19 92 GLU A O 1
ATOM 768 N N . LEU A 1 93 ? -8.613 3.135 14.287 1.00 97.12 93 LEU A N 1
ATOM 769 C CA . LEU A 1 93 ? -9.025 2.110 13.319 1.00 97.12 93 LEU A CA 1
ATOM 770 C C . LEU A 1 93 ? -10.303 2.513 12.578 1.00 97.12 93 LEU A C 1
ATOM 772 O O . LEU A 1 93 ? -10.369 2.345 11.358 1.00 97.12 93 LEU A O 1
ATOM 776 N N . ASP A 1 94 ? -11.281 3.083 13.281 1.00 97.44 94 ASP A N 1
ATOM 777 C CA . ASP A 1 94 ? -12.509 3.602 12.674 1.00 97.44 94 ASP A CA 1
ATOM 778 C C . ASP A 1 94 ? -12.209 4.727 11.676 1.00 97.44 94 ASP A C 1
ATOM 780 O O . ASP 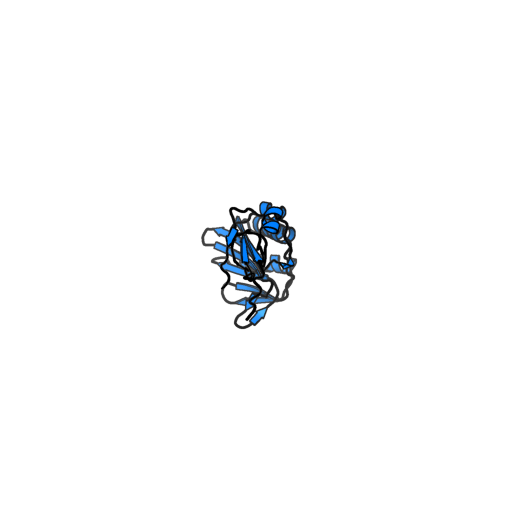A 1 94 ? -12.758 4.753 10.571 1.00 97.44 94 ASP A O 1
ATOM 784 N N . GLU A 1 95 ? -11.301 5.641 12.026 1.00 98.19 95 GLU A N 1
ATOM 785 C CA . GLU A 1 95 ? -10.879 6.730 11.142 1.00 98.19 95 GLU A CA 1
ATOM 786 C C . GLU A 1 95 ? -10.118 6.229 9.907 1.00 98.19 95 GLU A C 1
ATOM 788 O O . GLU A 1 95 ? -10.386 6.697 8.795 1.00 98.19 95 GLU A O 1
ATOM 793 N N . ILE A 1 96 ? -9.212 5.260 10.077 1.00 98.38 96 ILE A N 1
ATOM 794 C CA . ILE A 1 96 ? -8.486 4.606 8.977 1.00 98.38 96 ILE A CA 1
ATOM 795 C C . ILE A 1 96 ? -9.473 3.886 8.055 1.00 98.38 96 ILE A C 1
ATOM 797 O O . ILE A 1 96 ? -9.452 4.091 6.839 1.00 98.38 96 ILE A O 1
ATOM 801 N N . THR A 1 97 ? -10.382 3.089 8.622 1.00 98.44 97 THR A N 1
ATOM 802 C CA . THR A 1 97 ? -11.415 2.366 7.869 1.00 98.44 97 THR A CA 1
ATOM 803 C C . THR A 1 97 ? -12.301 3.328 7.095 1.00 98.44 97 THR A C 1
ATOM 805 O O . THR A 1 97 ? -12.536 3.125 5.902 1.00 98.44 97 THR A O 1
ATOM 808 N N . LYS A 1 98 ? -12.778 4.393 7.746 1.00 98.50 98 LYS A N 1
ATOM 809 C CA . LYS A 1 98 ? -13.607 5.415 7.109 1.00 98.50 98 LYS A CA 1
ATOM 810 C C . LYS A 1 98 ? -12.871 6.072 5.945 1.00 98.50 98 LYS A C 1
ATOM 812 O O . LYS A 1 98 ? -13.424 6.129 4.852 1.00 98.50 98 LYS A O 1
ATOM 817 N N . PHE A 1 99 ? -11.627 6.502 6.157 1.00 98.62 99 PHE A N 1
ATOM 818 C CA . PHE A 1 99 ? -10.799 7.117 5.119 1.00 98.62 99 PHE A CA 1
ATOM 819 C C . PHE A 1 99 ? -10.632 6.203 3.897 1.00 98.62 99 PHE A C 1
ATOM 821 O O . PHE A 1 99 ? -10.893 6.613 2.765 1.00 98.62 99 PHE A O 1
ATOM 828 N N . LEU A 1 100 ? -10.244 4.944 4.117 1.00 98.62 100 LEU A N 1
ATOM 829 C CA . LEU A 1 100 ? -10.037 3.987 3.032 1.00 98.62 100 LEU A CA 1
ATOM 830 C C . LEU A 1 100 ? -11.348 3.654 2.307 1.00 98.62 100 LEU A C 1
ATOM 832 O O . LEU A 1 100 ? -11.374 3.589 1.078 1.00 98.62 100 LEU A O 1
ATOM 836 N N . LYS A 1 101 ? -12.455 3.503 3.040 1.00 98.25 101 LYS A N 1
ATOM 837 C CA . LYS A 1 101 ? -13.771 3.206 2.466 1.00 98.25 101 LYS A CA 1
ATOM 838 C C . LYS A 1 101 ? -14.348 4.379 1.674 1.00 98.25 101 LYS A C 1
ATOM 840 O O . LYS A 1 101 ? -14.961 4.154 0.637 1.00 98.25 101 LYS A O 1
ATOM 845 N N . GLU A 1 102 ? -14.136 5.620 2.106 1.00 98.38 102 GLU A N 1
ATOM 846 C CA . GLU A 1 102 ? -14.516 6.809 1.329 1.00 98.38 102 GLU A CA 1
ATOM 847 C C . GLU A 1 102 ? -13.754 6.881 -0.004 1.00 98.38 102 GLU A C 1
ATOM 849 O O . GLU A 1 102 ? -14.321 7.288 -1.017 1.00 98.38 102 GLU A O 1
ATOM 854 N N . LYS A 1 103 ? -12.491 6.436 -0.025 1.00 98.12 103 LYS A N 1
ATOM 855 C CA . LYS A 1 103 ? -11.633 6.481 -1.217 1.00 98.12 103 LYS A CA 1
ATOM 856 C C . LYS A 1 103 ? -11.847 5.307 -2.179 1.00 98.12 103 LYS A C 1
ATOM 858 O O . LYS A 1 103 ? -11.826 5.503 -3.394 1.00 98.12 103 LYS A O 1
ATOM 863 N N . PHE A 1 104 ? -12.041 4.096 -1.655 1.00 98.19 104 PHE A N 1
ATOM 864 C CA . PHE A 1 104 ? -12.056 2.860 -2.450 1.00 98.19 104 PHE A CA 1
ATOM 865 C C . PHE A 1 104 ? -13.381 2.090 -2.395 1.00 98.19 104 PHE A C 1
ATOM 867 O O . PHE A 1 104 ? -13.586 1.175 -3.194 1.00 98.19 104 PHE A O 1
ATOM 874 N N . GLY A 1 105 ? -14.298 2.446 -1.496 1.00 98.31 105 GLY A N 1
ATOM 875 C CA . GLY A 1 105 ? -15.520 1.687 -1.244 1.00 98.31 105 GLY A CA 1
ATOM 876 C C . GLY A 1 105 ? -15.243 0.357 -0.538 1.00 98.31 105 GLY A C 1
ATOM 877 O O . GLY A 1 105 ? -14.327 0.245 0.272 1.00 98.31 105 GLY A O 1
ATOM 878 N N . GLY A 1 106 ? -16.048 -0.655 -0.860 1.00 97.81 106 GLY A N 1
ATOM 879 C CA . GLY A 1 106 ? -15.916 -2.012 -0.328 1.00 97.81 106 GLY A CA 1
ATOM 880 C C . GLY A 1 106 ? -16.759 -2.303 0.917 1.00 97.81 106 GLY A C 1
ATOM 881 O O . GLY A 1 106 ? -17.163 -1.416 1.680 1.00 97.81 106 GLY A O 1
ATOM 882 N N . GLU A 1 107 ? -17.050 -3.587 1.103 1.00 98.06 107 GLU A N 1
ATOM 883 C CA . GLU A 1 107 ? -17.733 -4.133 2.273 1.00 98.06 107 GLU A CA 1
ATOM 884 C C . GLU A 1 107 ? -16.721 -4.340 3.407 1.00 98.06 107 GLU A C 1
ATOM 886 O O . GLU A 1 107 ? -15.715 -5.027 3.231 1.00 98.06 107 GLU A O 1
ATOM 891 N N . PHE A 1 108 ? -16.994 -3.766 4.579 1.00 97.56 108 PHE A N 1
ATOM 892 C CA . PHE A 1 108 ? -16.143 -3.934 5.756 1.00 97.56 108 PHE A CA 1
ATOM 893 C C . PHE A 1 108 ? -16.251 -5.361 6.302 1.00 97.56 108 PHE A C 1
ATOM 895 O O . PHE A 1 108 ? -17.356 -5.835 6.576 1.00 97.56 108 PHE A O 1
ATOM 902 N N . LYS A 1 109 ? -15.106 -6.014 6.512 1.00 97.00 109 LYS A N 1
ATOM 903 C CA . LYS A 1 109 ? -14.982 -7.253 7.291 1.00 97.00 109 LYS A CA 1
ATOM 904 C C . LYS A 1 109 ? -13.750 -7.173 8.177 1.00 97.00 109 LYS A C 1
ATOM 906 O O . LYS A 1 109 ? -12.707 -6.712 7.731 1.00 97.00 109 LYS A O 1
ATOM 911 N N . GLU A 1 110 ? -13.851 -7.689 9.391 1.00 95.50 110 GLU A N 1
ATOM 912 C CA . GLU A 1 110 ? -12.734 -7.775 10.331 1.00 95.50 110 GLU A CA 1
ATOM 913 C C . GLU A 1 110 ? -12.451 -9.239 10.670 1.00 95.50 110 GLU A C 1
ATOM 915 O O . GLU A 1 110 ? -13.371 -10.050 10.819 1.00 95.50 110 GLU A O 1
ATOM 920 N N . LYS A 1 111 ? -11.167 -9.598 10.744 1.00 94.38 111 LYS A N 1
ATOM 921 C CA . LYS A 1 111 ? -10.722 -10.925 11.169 1.00 94.38 111 LYS A CA 1
ATOM 922 C C . LYS A 1 111 ? -9.345 -10.857 11.817 1.00 94.38 111 LYS A C 1
ATOM 924 O O . LYS A 1 111 ? -8.333 -10.691 11.127 1.00 94.38 111 LYS A O 1
ATOM 929 N N . ASP A 1 112 ? -9.314 -11.123 13.119 1.00 92.12 112 ASP A N 1
ATOM 930 C CA . ASP A 1 112 ? -8.130 -10.937 13.959 1.00 92.12 112 ASP A CA 1
ATOM 931 C C . ASP A 1 112 ? -7.657 -9.473 13.852 1.00 92.12 112 ASP A C 1
ATOM 933 O O . ASP A 1 112 ? -8.478 -8.569 13.784 1.00 92.12 112 ASP A O 1
ATOM 937 N N . SER A 1 113 ? -6.355 -9.214 13.761 1.00 94.06 113 SER A N 1
ATOM 938 C CA . SER A 1 113 ? -5.789 -7.870 13.583 1.00 94.06 113 SER A CA 1
ATOM 939 C C . SER A 1 113 ? -5.775 -7.386 12.122 1.00 94.06 113 SER A C 1
ATOM 941 O O . SER A 1 113 ? -4.800 -6.786 11.652 1.00 94.06 113 SER A O 1
ATOM 943 N N . ARG A 1 114 ? -6.826 -7.710 11.358 1.00 96.62 114 ARG A N 1
ATOM 944 C CA . ARG A 1 114 ? -6.930 -7.409 9.922 1.00 96.62 114 ARG A CA 1
ATOM 945 C C . ARG A 1 114 ? -8.320 -6.924 9.568 1.00 96.62 114 ARG A C 1
ATOM 947 O O . ARG A 1 114 ? -9.312 -7.581 9.882 1.00 96.62 114 ARG A O 1
ATOM 954 N N . ILE A 1 115 ? -8.363 -5.833 8.821 1.00 97.88 115 ILE A N 1
ATOM 955 C CA . ILE A 1 115 ? -9.586 -5.262 8.273 1.00 97.88 115 ILE A CA 1
ATOM 956 C C . ILE A 1 115 ? -9.524 -5.347 6.753 1.00 97.88 115 ILE A C 1
ATOM 958 O O . ILE A 1 115 ? -8.492 -5.094 6.135 1.00 97.88 115 ILE A O 1
ATOM 962 N N . PHE A 1 116 ? -10.639 -5.740 6.154 1.00 98.38 116 PHE A N 1
ATOM 963 C CA . PHE A 1 116 ? -10.809 -5.970 4.729 1.00 98.38 116 PHE A CA 1
ATOM 964 C C . PHE A 1 116 ? -11.904 -5.041 4.214 1.00 98.38 116 PHE A C 1
ATOM 966 O O . PHE A 1 116 ? -12.964 -4.921 4.832 1.00 98.38 116 PHE A O 1
ATOM 973 N N . LEU A 1 117 ? -11.664 -4.431 3.058 1.00 98.44 117 LEU A N 1
ATOM 974 C CA . LEU A 1 117 ? -12.666 -3.714 2.280 1.00 98.44 117 LEU A CA 1
ATOM 975 C C . LEU A 1 117 ? -12.965 -4.545 1.032 1.00 98.44 117 LEU A C 1
ATOM 977 O O . LEU A 1 117 ? -12.413 -4.333 -0.043 1.00 98.44 117 LEU A O 1
ATOM 981 N N . VAL A 1 118 ? -13.809 -5.560 1.198 1.00 98.12 118 VAL A N 1
ATOM 982 C CA . VAL A 1 118 ? -14.077 -6.557 0.156 1.00 98.12 118 VAL A CA 1
ATOM 983 C C . VAL A 1 118 ? -14.776 -5.911 -1.034 1.00 98.12 118 VAL A C 1
ATOM 985 O O . VAL A 1 118 ? -15.771 -5.203 -0.870 1.00 98.12 118 VAL A O 1
ATOM 988 N N . GLY A 1 119 ? -14.261 -6.160 -2.237 1.00 98.12 119 GLY A N 1
ATOM 989 C CA . GLY A 1 119 ? -14.762 -5.567 -3.476 1.00 98.12 119 GLY A CA 1
ATOM 990 C C . GLY A 1 119 ? -14.479 -4.067 -3.603 1.00 98.12 119 GLY A C 1
ATOM 991 O O . GLY A 1 119 ? -15.103 -3.400 -4.429 1.00 98.12 119 GLY A O 1
ATOM 992 N N . SER A 1 120 ? -13.582 -3.509 -2.782 1.00 98.38 120 SER A N 1
ATOM 993 C CA . SER A 1 120 ? -13.112 -2.135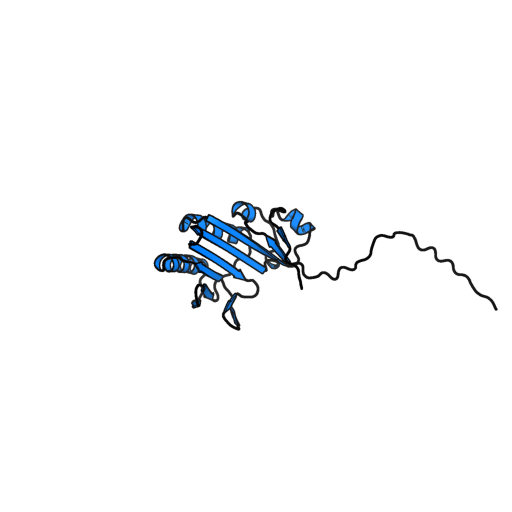 -2.961 1.00 98.38 120 SER A CA 1
ATOM 994 C C . SER A 1 120 ? -12.326 -1.988 -4.264 1.00 98.38 120 SER A C 1
ATOM 996 O O . SER A 1 120 ? -11.684 -2.931 -4.722 1.00 98.38 120 SER A O 1
ATOM 998 N N . LYS A 1 121 ? -12.285 -0.776 -4.818 1.00 98.38 121 LYS A N 1
ATOM 999 C CA . LYS A 1 121 ? -11.443 -0.459 -5.974 1.00 98.38 121 LYS A CA 1
ATOM 1000 C C . LYS A 1 121 ? -9.962 -0.706 -5.660 1.00 98.38 121 LYS A C 1
ATOM 1002 O O . LYS A 1 121 ? -9.432 -0.167 -4.693 1.00 98.38 121 LYS A O 1
ATOM 1007 N N . GLU A 1 122 ? -9.290 -1.446 -6.534 1.00 98.06 122 GLU A N 1
ATOM 1008 C CA . GLU A 1 122 ? -7.849 -1.693 -6.477 1.00 98.06 122 GLU A CA 1
ATOM 1009 C C . GLU A 1 122 ? -7.086 -0.684 -7.348 1.00 98.06 122 GLU A C 1
ATOM 1011 O O . GLU A 1 122 ? -7.564 -0.245 -8.399 1.00 98.06 122 GLU A O 1
ATOM 1016 N N . ILE A 1 123 ? -5.883 -0.314 -6.913 1.00 98.25 123 ILE A N 1
ATOM 1017 C CA . ILE A 1 123 ? -4.961 0.564 -7.645 1.00 98.25 123 ILE A CA 1
ATOM 1018 C C . ILE A 1 123 ? -3.633 -0.154 -7.845 1.00 98.25 123 ILE A C 1
ATOM 1020 O O . ILE A 1 123 ? -3.259 -0.986 -7.027 1.00 98.25 123 ILE A O 1
ATOM 1024 N N . TYR A 1 124 ? -2.922 0.165 -8.924 1.00 98.19 124 TYR A N 1
ATOM 1025 C CA . TYR A 1 124 ? -1.628 -0.455 -9.242 1.00 98.19 124 TYR A CA 1
ATOM 1026 C C . TYR A 1 124 ? -0.632 0.513 -9.877 1.00 98.19 124 TYR A C 1
ATOM 1028 O O . TYR A 1 124 ? 0.498 0.121 -10.139 1.00 98.19 124 TYR A O 1
ATOM 1036 N N . SER A 1 125 ? -1.037 1.752 -10.172 1.00 98.12 125 SER A N 1
ATOM 1037 C CA . SER A 1 125 ? -0.126 2.731 -10.757 1.00 98.12 125 SER A CA 1
ATOM 1038 C C . SER A 1 125 ? 0.791 3.312 -9.683 1.00 98.12 125 SER A C 1
ATOM 1040 O O . SER A 1 125 ? 0.386 3.491 -8.533 1.00 98.12 125 SER A O 1
ATOM 1042 N N . ALA A 1 126 ? 2.021 3.647 -10.072 1.00 97.81 126 ALA A N 1
ATOM 1043 C CA . ALA A 1 126 ? 3.000 4.221 -9.157 1.00 97.81 126 ALA A CA 1
ATOM 1044 C C . ALA A 1 126 ? 2.494 5.527 -8.522 1.00 97.81 126 ALA A C 1
ATOM 1046 O O . ALA A 1 126 ? 2.618 5.715 -7.314 1.00 97.81 126 ALA A O 1
ATOM 1047 N N . ASN A 1 127 ? 1.832 6.371 -9.319 1.00 97.94 127 ASN A N 1
ATOM 1048 C CA . ASN A 1 127 ? 1.266 7.640 -8.866 1.00 97.94 127 ASN A CA 1
ATOM 1049 C C . ASN A 1 127 ? 0.102 7.459 -7.887 1.00 97.94 127 ASN A C 1
ATOM 1051 O O . ASN A 1 127 ? 0.051 8.166 -6.885 1.00 97.94 127 ASN A O 1
ATOM 1055 N N . ASP A 1 128 ? -0.815 6.517 -8.136 1.00 98.12 128 ASP A N 1
ATOM 1056 C CA . ASP A 1 128 ? -1.942 6.292 -7.221 1.00 98.12 128 ASP A CA 1
ATOM 1057 C C . ASP A 1 128 ? -1.452 5.773 -5.863 1.00 98.12 128 ASP A C 1
ATOM 1059 O O . ASP A 1 128 ? -1.931 6.213 -4.817 1.00 98.12 128 ASP A O 1
ATOM 1063 N N . ILE A 1 129 ? -0.478 4.854 -5.876 1.00 98.56 129 ILE A N 1
ATOM 1064 C CA . ILE A 1 129 ? 0.095 4.277 -4.655 1.00 98.56 129 ILE A CA 1
ATOM 1065 C C . ILE A 1 129 ? 0.889 5.345 -3.891 1.00 98.56 129 ILE A C 1
ATOM 1067 O O . ILE A 1 129 ? 0.716 5.478 -2.682 1.00 98.56 129 ILE A O 1
ATOM 1071 N N . ALA A 1 130 ? 1.712 6.142 -4.582 1.00 98.38 130 ALA A N 1
ATOM 1072 C CA . ALA A 1 130 ? 2.461 7.238 -3.969 1.00 98.38 130 ALA A CA 1
ATOM 1073 C C . ALA A 1 130 ? 1.531 8.311 -3.379 1.00 98.38 130 ALA A C 1
ATOM 1075 O O . ALA A 1 130 ? 1.743 8.748 -2.250 1.00 98.38 130 ALA A O 1
ATOM 1076 N N . SER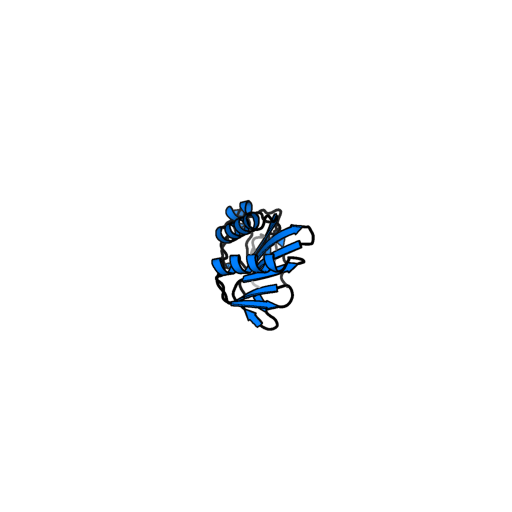 A 1 131 ? 0.460 8.680 -4.091 1.00 98.44 131 SER A N 1
ATOM 1077 C CA . SER A 1 131 ? -0.549 9.622 -3.588 1.00 98.44 131 SER A CA 1
ATOM 1078 C C . SER A 1 131 ? -1.223 9.092 -2.326 1.00 98.44 131 SER A C 1
ATOM 1080 O O . SER A 1 131 ? -1.332 9.818 -1.340 1.00 98.44 131 SER A O 1
ATOM 1082 N N . LEU A 1 132 ? -1.634 7.816 -2.317 1.00 98.62 132 LEU A N 1
ATOM 1083 C CA . LEU A 1 132 ? -2.209 7.192 -1.125 1.00 98.62 132 LEU A CA 1
ATOM 1084 C C . LEU A 1 132 ? -1.215 7.207 0.046 1.00 98.62 132 LEU A C 1
ATOM 1086 O O . LEU A 1 132 ? -1.607 7.512 1.168 1.00 98.62 132 LEU A O 1
ATOM 1090 N N . ALA A 1 133 ? 0.060 6.920 -0.214 1.00 98.50 133 ALA A N 1
ATOM 1091 C CA . ALA A 1 133 ? 1.114 6.930 0.793 1.00 98.50 133 ALA A CA 1
ATOM 1092 C C . ALA A 1 133 ? 1.268 8.306 1.459 1.00 98.50 133 ALA A C 1
ATOM 1094 O O . ALA A 1 133 ? 1.229 8.399 2.685 1.00 98.50 133 ALA A O 1
ATOM 1095 N N . SER A 1 134 ? 1.363 9.376 0.666 1.00 98.25 134 SER A N 1
ATOM 1096 C CA . SER A 1 134 ? 1.478 10.749 1.176 1.00 98.25 134 SER A CA 1
ATOM 1097 C C . SER A 1 134 ? 0.207 11.231 1.887 1.00 98.25 134 SER A C 1
ATOM 1099 O O . SER A 1 134 ? 0.277 11.966 2.876 1.00 98.25 134 SER A O 1
ATOM 1101 N N . GLU A 1 135 ? -0.975 10.810 1.427 1.00 98.25 135 GLU A N 1
ATOM 1102 C CA . GLU A 1 135 ? -2.237 11.092 2.120 1.00 98.25 135 GLU A CA 1
ATOM 1103 C C . GLU A 1 135 ? -2.294 10.398 3.488 1.00 98.25 135 GLU A C 1
ATOM 1105 O O . GLU A 1 135 ? -2.694 11.023 4.468 1.00 98.25 135 GLU A O 1
ATOM 1110 N N . LEU A 1 136 ? -1.861 9.135 3.580 1.00 98.38 136 LEU A N 1
ATOM 1111 C CA . LEU A 1 136 ? -1.797 8.399 4.846 1.00 98.38 136 LEU A CA 1
ATOM 1112 C C . LEU A 1 136 ? -0.781 9.027 5.811 1.00 98.38 136 LEU A C 1
ATOM 1114 O O . LEU A 1 136 ? -1.118 9.271 6.970 1.00 98.38 136 LEU A O 1
ATOM 1118 N N . GLU A 1 137 ? 0.425 9.334 5.323 1.00 97.62 137 GLU A N 1
ATOM 1119 C CA . GLU A 1 137 ? 1.490 10.011 6.076 1.00 97.62 137 GLU A CA 1
ATOM 1120 C C . GLU A 1 137 ? 0.992 11.320 6.697 1.00 97.62 137 GLU A C 1
ATOM 1122 O O . GLU A 1 137 ? 1.081 11.516 7.911 1.00 97.62 137 GLU A O 1
ATOM 1127 N N . SER A 1 138 ? 0.404 12.196 5.879 1.00 97.25 138 SER A N 1
ATOM 1128 C CA . SER A 1 138 ? -0.054 13.511 6.335 1.00 97.25 138 SER A CA 1
ATOM 1129 C C . SER A 1 138 ? -1.293 13.447 7.227 1.00 97.25 138 SER A C 1
ATOM 1131 O O . SER A 1 138 ? -1.356 14.151 8.236 1.00 97.25 138 SER A O 1
ATOM 1133 N N . LYS A 1 139 ? -2.280 12.608 6.887 1.00 97.75 139 LYS A N 1
ATOM 1134 C CA . LYS A 1 139 ? -3.549 12.522 7.622 1.00 97.75 139 LYS A CA 1
ATOM 1135 C C . LYS A 1 139 ? -3.378 11.914 9.011 1.00 97.75 139 LYS A C 1
ATOM 1137 O O . LYS A 1 139 ? -4.002 12.400 9.951 1.00 97.75 139 LYS A O 1
ATOM 1142 N N . PHE A 1 140 ? -2.559 10.872 9.129 1.00 96.88 140 PHE A N 1
ATOM 1143 C CA . PHE A 1 140 ? -2.392 10.114 10.372 1.00 96.88 140 PHE A CA 1
ATOM 1144 C C . PHE A 1 140 ? -1.090 10.441 11.116 1.00 96.88 140 PHE A C 1
ATOM 1146 O O . PHE A 1 140 ? -0.868 9.907 12.199 1.00 96.88 140 PHE A O 1
ATOM 1153 N N . GLN A 1 141 ? -0.256 11.341 10.576 1.00 96.19 141 GLN A N 1
ATOM 1154 C CA . GLN A 1 141 ? 1.017 11.768 11.175 1.00 96.19 141 GLN A CA 1
ATOM 1155 C C . GLN A 1 141 ? 1.938 10.574 11.483 1.00 96.19 141 GLN A C 1
ATOM 1157 O O . GLN A 1 141 ? 2.441 10.408 12.595 1.00 96.19 141 GLN A O 1
ATOM 1162 N N . VAL A 1 142 ? 2.122 9.718 10.479 1.00 96.94 142 VAL A N 1
ATOM 1163 C CA . VAL A 1 142 ? 2.869 8.451 10.541 1.00 96.94 142 VAL A CA 1
ATOM 1164 C C . VAL A 1 142 ? 4.042 8.483 9.574 1.00 96.94 142 VAL A C 1
ATOM 1166 O O . VAL A 1 142 ? 3.940 9.107 8.526 1.00 96.94 142 VAL A O 1
ATOM 1169 N N . SER A 1 143 ? 5.130 7.770 9.867 1.00 97.06 143 SER A N 1
ATOM 1170 C CA . SER A 1 143 ? 6.157 7.509 8.855 1.00 97.06 143 SER A CA 1
ATOM 1171 C C . SER A 1 143 ? 5.691 6.413 7.902 1.00 97.06 143 SER A C 1
ATOM 1173 O O . SER A 1 143 ? 5.014 5.469 8.322 1.00 97.06 143 SER A O 1
ATOM 1175 N N . VAL A 1 144 ? 6.063 6.518 6.625 1.00 97.38 144 VAL A N 1
ATOM 1176 C CA . VAL A 1 144 ? 5.631 5.570 5.595 1.00 97.38 144 VAL A CA 1
ATOM 1177 C C . VAL A 1 144 ? 6.808 4.875 4.921 1.00 97.38 144 VAL A C 1
ATOM 1179 O O . VAL A 1 144 ? 7.714 5.523 4.409 1.00 97.38 144 VAL A O 1
ATOM 1182 N N . ASP A 1 145 ? 6.737 3.545 4.873 1.00 96.12 145 ASP A N 1
ATOM 1183 C CA . ASP A 1 145 ? 7.593 2.685 4.060 1.00 96.12 145 ASP A CA 1
ATOM 1184 C C . ASP A 1 145 ? 6.738 1.925 3.043 1.00 96.12 145 ASP A C 1
ATOM 1186 O O . ASP A 1 145 ? 5.727 1.312 3.395 1.00 96.12 145 ASP A O 1
ATOM 1190 N N . LEU A 1 146 ? 7.161 1.924 1.781 1.00 97.81 146 LEU A N 1
ATOM 1191 C CA . LEU A 1 146 ? 6.461 1.233 0.702 1.00 97.81 146 LEU A CA 1
ATOM 1192 C C . LEU A 1 146 ? 7.184 -0.055 0.301 1.00 97.81 146 LEU A C 1
ATOM 1194 O O . LEU A 1 146 ? 8.419 -0.115 0.254 1.00 97.81 146 LEU A O 1
ATOM 1198 N N . SER A 1 147 ? 6.413 -1.080 -0.056 1.00 97.81 147 SER A N 1
ATOM 1199 C CA . SER A 1 147 ? 6.928 -2.248 -0.767 1.00 97.81 147 SER A CA 1
ATOM 1200 C C . SER A 1 147 ? 6.123 -2.522 -2.036 1.00 97.81 147 SER A C 1
ATOM 1202 O O . SER A 1 147 ? 4.919 -2.274 -2.093 1.00 97.81 147 SER A O 1
ATOM 1204 N N . LEU A 1 148 ? 6.810 -2.987 -3.080 1.00 97.81 148 LEU A N 1
ATOM 1205 C CA . LEU A 1 148 ? 6.233 -3.286 -4.389 1.00 97.81 148 LEU A CA 1
ATOM 1206 C C . LEU A 1 148 ? 6.828 -4.596 -4.907 1.00 97.81 148 LEU A C 1
ATOM 1208 O O . LEU A 1 148 ? 8.037 -4.695 -5.110 1.00 97.81 148 LEU A O 1
ATOM 1212 N N . GLU A 1 149 ? 5.987 -5.603 -5.120 1.00 96.88 149 GLU A N 1
ATOM 1213 C CA . GLU A 1 149 ? 6.365 -6.881 -5.720 1.00 96.88 149 GLU A CA 1
ATOM 1214 C C . GLU A 1 149 ? 5.921 -6.929 -7.183 1.00 96.88 149 GLU A C 1
ATOM 1216 O O . GLU A 1 149 ? 4.746 -6.725 -7.493 1.00 96.88 149 GLU A O 1
ATOM 1221 N N . LEU A 1 150 ? 6.869 -7.229 -8.071 1.00 95.25 150 LEU A N 1
ATOM 1222 C CA . LEU A 1 150 ? 6.670 -7.326 -9.513 1.00 95.25 150 LEU A CA 1
ATOM 1223 C C . LEU A 1 150 ? 6.996 -8.744 -9.998 1.00 95.25 150 LEU A C 1
ATOM 1225 O O . LEU A 1 150 ? 7.985 -9.349 -9.569 1.00 95.25 150 LEU A O 1
ATOM 1229 N N . GLN A 1 151 ? 6.179 -9.263 -10.912 1.00 94.19 151 GLN A N 1
ATOM 1230 C CA . GLN A 1 151 ? 6.450 -10.500 -11.648 1.00 94.19 151 GLN A CA 1
ATOM 1231 C C . GLN A 1 151 ? 7.153 -10.209 -12.972 1.00 94.19 151 GLN A C 1
ATOM 1233 O O . GLN A 1 151 ? 6.856 -9.213 -13.629 1.00 94.19 151 GLN A O 1
ATOM 1238 N N . ASP A 1 152 ? 8.062 -11.100 -13.371 1.00 90.75 152 ASP A N 1
ATOM 1239 C CA . ASP A 1 152 ? 8.714 -11.097 -14.687 1.00 90.75 152 ASP A CA 1
ATOM 1240 C C . ASP A 1 152 ? 9.309 -9.735 -15.074 1.00 90.75 152 ASP A C 1
ATOM 1242 O O . ASP A 1 152 ? 9.218 -9.288 -16.220 1.00 90.75 152 ASP A O 1
ATOM 1246 N N . PHE A 1 153 ? 9.899 -9.053 -14.089 1.00 91.31 153 PHE A N 1
ATOM 1247 C CA . PHE A 1 153 ? 10.485 -7.730 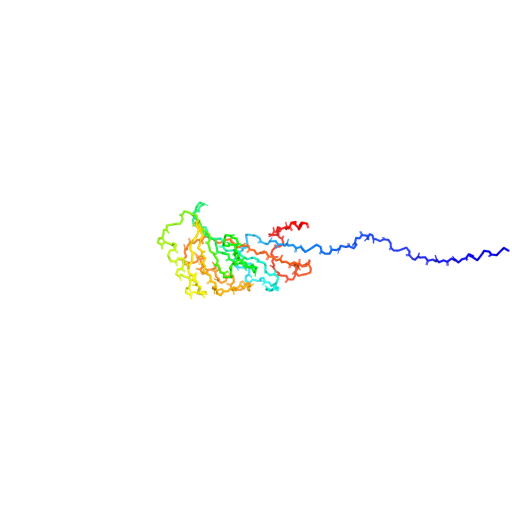-14.259 1.00 91.31 153 PHE A CA 1
ATOM 1248 C C . PHE A 1 153 ? 11.933 -7.849 -14.740 1.00 91.31 153 PHE A C 1
ATOM 1250 O O . PHE A 1 153 ? 12.853 -8.154 -13.974 1.00 91.31 153 PHE A O 1
ATOM 1257 N N . THR A 1 154 ? 12.118 -7.679 -16.045 1.00 90.69 154 THR A N 1
ATOM 1258 C CA . THR A 1 154 ? 13.381 -7.951 -16.737 1.00 90.69 154 THR A CA 1
ATOM 1259 C C . THR A 1 154 ? 14.477 -6.951 -16.349 1.00 90.69 154 THR A C 1
ATOM 1261 O O . THR A 1 154 ? 14.171 -5.848 -15.897 1.00 90.69 154 THR A O 1
ATOM 1264 N N . PRO A 1 155 ? 15.769 -7.285 -16.537 1.00 90.31 155 PRO A N 1
ATOM 1265 C CA . PRO A 1 155 ? 16.854 -6.337 -16.286 1.00 90.31 155 PRO A CA 1
ATOM 1266 C C . PRO A 1 155 ? 16.722 -5.030 -17.082 1.00 90.31 155 PRO A C 1
ATOM 1268 O O . PRO A 1 155 ? 16.994 -3.968 -16.541 1.00 90.31 155 PRO A O 1
ATOM 1271 N N . GLU A 1 156 ? 16.264 -5.085 -18.336 1.00 92.19 156 GLU A N 1
ATOM 1272 C CA . GLU A 1 156 ? 16.038 -3.883 -19.151 1.00 92.19 156 GLU A CA 1
ATOM 1273 C C . GLU A 1 156 ? 14.942 -2.990 -18.555 1.00 92.19 156 GLU A C 1
ATOM 1275 O O . GLU A 1 156 ? 15.135 -1.783 -18.415 1.00 92.19 156 GLU A O 1
ATOM 1280 N N . GLU A 1 157 ? 13.825 -3.584 -18.128 1.00 93.94 157 GLU A N 1
ATOM 1281 C CA . GLU A 1 157 ? 12.756 -2.842 -17.456 1.00 93.94 157 GLU A CA 1
ATOM 1282 C C . GLU A 1 157 ? 13.236 -2.239 -16.134 1.00 93.94 157 GLU A C 1
ATOM 1284 O O . GLU A 1 157 ? 12.920 -1.089 -15.845 1.00 93.94 157 GLU A O 1
ATOM 1289 N N . GLN A 1 158 ? 14.054 -2.958 -15.356 1.00 92.75 158 GLN A N 1
ATOM 1290 C CA . GLN A 1 158 ? 14.641 -2.432 -14.120 1.00 92.75 158 GLN A CA 1
ATOM 1291 C C . GLN A 1 158 ? 15.483 -1.176 -14.378 1.00 92.75 158 GLN A C 1
ATOM 1293 O O . GLN A 1 158 ? 15.330 -0.192 -13.655 1.00 92.75 158 GLN A O 1
ATOM 1298 N N . GLU A 1 159 ? 16.327 -1.180 -15.414 1.00 92.44 159 GLU A N 1
ATOM 1299 C CA . GLU A 1 159 ? 17.144 -0.018 -15.800 1.00 92.44 159 GLU A CA 1
ATOM 1300 C C . GLU A 1 159 ? 16.290 1.192 -16.208 1.00 92.44 159 GLU A C 1
ATOM 1302 O O . GLU A 1 159 ? 16.648 2.329 -15.909 1.00 92.44 159 GLU A O 1
ATOM 1307 N N . GLN A 1 160 ? 15.146 0.955 -16.855 1.00 95.31 160 GLN A N 1
ATOM 1308 C CA . GLN A 1 160 ? 14.237 2.004 -17.334 1.00 95.31 160 GLN A CA 1
ATOM 1309 C C . GLN A 1 160 ? 13.217 2.459 -16.277 1.00 95.31 160 GLN A C 1
ATOM 1311 O O . GLN A 1 160 ? 12.532 3.463 -16.463 1.00 95.31 160 GLN A O 1
ATOM 1316 N N . SER A 1 161 ? 13.108 1.736 -15.160 1.00 94.75 161 SER A N 1
ATOM 1317 C CA . SER A 1 161 ? 12.014 1.909 -14.201 1.00 94.75 161 SER A CA 1
ATOM 1318 C C . SER A 1 161 ? 12.146 3.085 -13.246 1.00 94.75 161 SER A C 1
ATOM 1320 O O . SER A 1 161 ? 11.187 3.388 -12.541 1.00 94.75 161 SER A O 1
ATOM 1322 N N . ASN A 1 162 ? 13.327 3.701 -13.149 1.00 96.81 162 ASN A N 1
ATOM 1323 C CA . ASN A 1 162 ? 13.708 4.641 -12.084 1.00 96.81 162 ASN A CA 1
ATOM 1324 C C . ASN A 1 162 ? 13.556 4.098 -10.648 1.00 96.81 162 ASN A C 1
ATOM 1326 O O . ASN A 1 162 ? 13.746 4.852 -9.692 1.00 96.81 162 ASN A O 1
ATOM 1330 N N . LEU A 1 163 ? 13.249 2.808 -10.464 1.00 95.75 163 LEU A N 1
ATOM 1331 C CA . LEU A 1 163 ? 13.229 2.199 -9.143 1.00 95.75 163 LEU A CA 1
ATOM 1332 C C . LEU A 1 163 ? 14.669 1.993 -8.636 1.00 95.75 163 LEU A C 1
ATOM 1334 O O . LEU A 1 163 ? 15.560 1.597 -9.395 1.00 95.75 163 LEU A O 1
ATOM 1338 N N . PRO A 1 164 ? 14.929 2.233 -7.342 1.00 95.19 164 PRO A N 1
ATOM 1339 C CA . PRO A 1 164 ? 16.274 2.179 -6.786 1.00 95.19 164 PRO A CA 1
ATOM 1340 C C . PRO A 1 164 ? 16.833 0.751 -6.761 1.00 95.19 164 PRO A C 1
ATOM 1342 O O . PRO A 1 164 ? 16.338 -0.124 -6.049 1.00 95.19 164 PRO A O 1
ATOM 1345 N N . LYS A 1 165 ? 17.944 0.531 -7.475 1.00 91.50 165 LYS A N 1
ATOM 1346 C CA . LYS A 1 165 ? 18.639 -0.772 -7.533 1.00 91.50 165 LYS A CA 1
ATOM 1347 C C . LYS A 1 165 ? 19.113 -1.274 -6.167 1.00 91.50 165 LYS A C 1
ATOM 1349 O O . LYS A 1 165 ? 19.181 -2.476 -5.939 1.00 91.50 165 LYS A O 1
ATOM 1354 N N . THR A 1 166 ? 19.436 -0.359 -5.253 1.00 92.50 166 THR A N 1
ATOM 1355 C CA . THR A 1 166 ? 19.892 -0.670 -3.887 1.00 92.50 166 THR A CA 1
ATOM 1356 C C . THR A 1 166 ? 18.791 -1.247 -3.001 1.00 92.50 166 THR A C 1
ATOM 1358 O O . THR A 1 166 ? 19.094 -1.836 -1.967 1.00 92.50 166 THR A O 1
ATOM 1361 N N . LYS A 1 167 ? 17.525 -1.100 -3.402 1.00 94.44 167 LYS A N 1
ATOM 1362 C CA . LYS A 1 167 ? 16.354 -1.557 -2.653 1.00 94.44 167 LYS A CA 1
ATOM 1363 C C . LYS A 1 167 ? 15.684 -2.763 -3.306 1.00 94.44 167 LYS A C 1
ATOM 1365 O O . LYS A 1 167 ? 14.495 -2.972 -3.113 1.00 94.44 167 LYS A O 1
ATOM 1370 N N . ILE A 1 168 ? 16.416 -3.556 -4.086 1.00 92.44 168 ILE A N 1
ATOM 1371 C CA . ILE A 1 168 ? 15.899 -4.801 -4.665 1.00 92.44 168 ILE A CA 1
ATOM 1372 C C . ILE A 1 168 ? 16.159 -5.955 -3.697 1.00 92.44 168 ILE A C 1
ATOM 1374 O O . ILE A 1 168 ? 17.297 -6.217 -3.314 1.00 92.44 168 ILE A O 1
ATOM 1378 N N . LEU A 1 169 ? 15.104 -6.692 -3.359 1.00 87.25 169 LEU A N 1
ATOM 1379 C CA . LEU A 1 169 ? 15.177 -8.018 -2.762 1.00 87.25 169 LEU A CA 1
ATOM 1380 C C . LEU A 1 169 ? 14.745 -9.040 -3.816 1.00 87.25 169 LEU A C 1
ATOM 1382 O O . LEU A 1 169 ? 13.564 -9.079 -4.186 1.00 87.25 169 LEU A O 1
ATOM 1386 N N . PRO A 1 170 ? 15.668 -9.877 -4.321 1.00 78.25 170 PRO A N 1
ATOM 1387 C CA . PRO A 1 170 ? 15.274 -10.990 -5.165 1.00 78.25 170 PRO A CA 1
ATOM 1388 C C . PRO A 1 170 ? 14.451 -11.967 -4.325 1.00 78.25 170 PRO A C 1
ATOM 1390 O O . PRO A 1 170 ? 14.884 -12.378 -3.248 1.00 78.25 170 PRO A O 1
ATOM 1393 N N . ILE A 1 171 ? 13.270 -12.347 -4.814 1.00 74.75 171 ILE A N 1
ATOM 1394 C CA . ILE A 1 171 ? 12.479 -13.416 -4.208 1.00 74.75 171 ILE A CA 1
ATOM 1395 C C . ILE A 1 171 ? 12.796 -14.687 -4.994 1.00 74.75 171 ILE A C 1
ATOM 1397 O O . ILE A 1 171 ? 12.381 -14.799 -6.152 1.00 74.75 171 ILE A O 1
ATOM 1401 N N . PRO A 1 172 ? 13.516 -15.661 -4.406 1.00 63.72 172 PRO A N 1
ATOM 1402 C CA . PRO A 1 172 ? 13.758 -16.930 -5.071 1.00 63.72 172 PRO A CA 1
ATOM 1403 C C . PRO A 1 172 ? 12.426 -17.574 -5.475 1.00 63.72 172 PRO A C 1
ATOM 1405 O O . PRO A 1 172 ? 11.544 -17.808 -4.643 1.00 63.72 172 PRO A O 1
ATOM 1408 N N . GLY A 1 173 ? 12.264 -17.834 -6.773 1.00 61.62 173 GLY A N 1
ATOM 1409 C CA . GLY A 1 173 ? 11.204 -18.703 -7.276 1.00 61.62 173 GLY A CA 1
ATOM 1410 C C . GLY A 1 173 ? 11.498 -20.153 -6.892 1.00 61.62 173 GLY A C 1
ATOM 1411 O O . GLY A 1 173 ? 12.665 -20.556 -6.886 1.00 61.62 173 GLY A O 1
ATOM 1412 N N . LYS A 1 174 ? 10.447 -20.906 -6.547 1.00 47.69 174 LYS A N 1
ATOM 1413 C CA . LYS A 1 174 ? 10.531 -22.353 -6.297 1.00 47.69 174 LYS A CA 1
ATOM 1414 C C . LYS A 1 174 ? 11.059 -23.094 -7.525 1.00 47.69 174 LYS A C 1
ATOM 1416 O O . LYS A 1 174 ? 10.654 -22.722 -8.648 1.00 47.69 174 LYS A O 1
#

Radius of gyration: 23.0 Å; chains: 1; bounding box: 53×64×69 Å

Sequence (174 aa):
MCIIKIHYKIPQNFISGIFVLSRVSRLRYWQLTPDELTKATYDVNKVLVWEIKCTKKEAEFFAVFCYKNGIPLGYTTVDGIAYYYNNIPEHELDEITKFLKEKFGGEFKEKDSRIFLVGSKEIYSANDIASLASELESKFQVSVDLSLELQDFTPEEQEQSNLPKTKILPIPGK

Secondary structure (DSSP, 8-state):
-------------------------EEEEEEE-HHHHHT----GGGEEEEEEEEEEETTEEEEEEEETT-EEETTEEE-EEEEEEES--HHHHHHHHHHHHHHH--EEEE-SSEEEEETPPP---HHHHHHHHHHHHHHHT-EEEEEEEEES--HHHHHHS---GGGEEEE---

Foldseek 3Di:
DDDDDDDDDDDDDDDDDDPPPPQFWKKKFKQDALVLLQQFDDDLVQWAKKKKWWAPDPQWTKIKMAGPVADDDDPDGFHDIKMFTGPYDPVVVVVVVVVQCVVFNADWDDDDRMITRGPTDDDRHSNVVSVVNVCCCVVVVTDIMMMTMGIPCDPVNVVVGSRDPVRMDTDDRD